Protein AF-A0A2A3L280-F1 (afdb_monomer)

Foldseek 3Di:
DDDDDDDDDDDDDPPPPPPPPDPPDPPDPLPVQCPDQDPVRDRWHHWAQDDDPFAAPQNTGGRDPDQPPPNVVRRHGDPDD

Secondary structure (DSSP, 8-state):
---------------------------PPPP--SEEE-TTS-EEEPPBSS--SEEBTTS-EE--S-STTTTGGGTSBPPP-

Sequence (81 aa):
MSRITKISVAPAGMIAAVLFVAPLLPVGPLPTCGGYINVDGNCVPSPDHTRSSLPDNDGTYSHSQHKQGSGSWHGGTGRSK

Radius of gyration: 28.67 Å; Cα contacts (8 Å, |Δi|>4): 91; chains: 1; bounding box: 27×94×31 Å

Structure (mmCIF, N/CA/C/O backbone):
data_AF-A0A2A3L280-F1
#
_entry.id   AF-A0A2A3L280-F1
#
loop_
_atom_site.group_PDB
_atom_site.id
_atom_site.type_symbol
_atom_site.label_atom_id
_atom_site.label_alt_id
_atom_site.label_comp_id
_atom_site.label_asym_id
_atom_site.label_entity_id
_atom_site.label_seq_id
_atom_site.pdbx_PDB_ins_code
_atom_site.Cartn_x
_atom_site.Cartn_y
_atom_site.Cartn_z
_atom_site.occupancy
_atom_site.B_iso_or_equiv
_atom_site.auth_seq_id
_atom_site.auth_comp_id
_atom_site.auth_asym_id
_atom_site.auth_atom_id
_atom_site.pdbx_PDB_model_num
ATOM 1 N N . MET A 1 1 ? -17.306 -82.949 4.889 1.00 37.78 1 MET A N 1
ATOM 2 C CA . MET A 1 1 ? -15.867 -83.122 4.594 1.00 37.78 1 MET A CA 1
ATOM 3 C C . MET A 1 1 ? -15.565 -82.494 3.236 1.00 37.78 1 MET A C 1
ATOM 5 O O . MET A 1 1 ? -16.121 -83.000 2.280 1.00 37.78 1 MET A O 1
ATOM 9 N N . SER A 1 2 ? -14.698 -81.462 3.180 1.00 46.34 2 SER A N 1
ATOM 10 C CA . SER A 1 2 ? -13.850 -81.049 2.026 1.00 46.34 2 SER A CA 1
ATOM 11 C C . SER A 1 2 ? -14.569 -80.627 0.709 1.00 46.34 2 SER A C 1
ATOM 13 O O . SER A 1 2 ? -15.447 -81.331 0.246 1.00 46.34 2 SER A O 1
ATOM 15 N N . ARG A 1 3 ? -14.270 -79.532 -0.016 1.00 51.12 3 ARG A N 1
ATOM 16 C CA . ARG A 1 3 ? -12.985 -78.962 -0.488 1.00 51.12 3 ARG A CA 1
ATOM 17 C C . ARG A 1 3 ? -13.210 -77.502 -0.968 1.00 51.12 3 ARG A C 1
ATOM 19 O O . ARG A 1 3 ? -14.231 -77.225 -1.579 1.00 51.12 3 ARG A O 1
ATOM 26 N N . ILE A 1 4 ? -12.381 -76.540 -0.552 1.00 54.16 4 ILE A N 1
ATOM 27 C CA . ILE A 1 4 ? -11.295 -75.868 -1.315 1.00 54.16 4 ILE A CA 1
ATOM 28 C C . ILE A 1 4 ? -11.749 -74.984 -2.502 1.00 54.16 4 ILE A C 1
ATOM 30 O O . ILE A 1 4 ? -11.979 -75.452 -3.610 1.00 54.16 4 ILE A O 1
ATOM 34 N N . THR A 1 5 ? -11.793 -73.682 -2.204 1.00 55.03 5 THR A N 1
ATOM 35 C CA . THR A 1 5 ? -11.156 -72.530 -2.876 1.00 55.03 5 THR A CA 1
ATOM 36 C C . THR A 1 5 ? -10.963 -72.524 -4.399 1.00 55.03 5 THR A C 1
ATOM 38 O O . THR A 1 5 ? -10.175 -73.291 -4.949 1.00 55.03 5 THR A O 1
ATOM 41 N N . LYS A 1 6 ? -11.464 -71.458 -5.038 1.00 44.09 6 LYS A N 1
ATOM 42 C CA . LYS A 1 6 ? -10.729 -70.772 -6.113 1.00 44.09 6 LYS A CA 1
ATOM 43 C C . LYS A 1 6 ? -11.024 -69.268 -6.071 1.00 44.09 6 LYS A C 1
ATOM 45 O O . LYS A 1 6 ? -12.042 -68.803 -6.565 1.00 44.09 6 LYS A O 1
ATOM 50 N N . ILE A 1 7 ? -10.128 -68.516 -5.435 1.00 56.22 7 ILE A N 1
ATOM 51 C CA . ILE A 1 7 ? -10.066 -67.058 -5.563 1.00 56.22 7 ILE A CA 1
ATOM 52 C C . ILE A 1 7 ? -9.487 -66.789 -6.951 1.00 56.22 7 ILE A C 1
ATOM 54 O O . ILE A 1 7 ? -8.339 -67.131 -7.228 1.00 56.22 7 ILE A O 1
ATOM 58 N N . SER A 1 8 ? -10.312 -66.243 -7.839 1.00 44.25 8 SER A N 1
ATOM 59 C CA . SER A 1 8 ? -9.881 -65.761 -9.147 1.00 44.25 8 SER A CA 1
ATOM 60 C C . SER A 1 8 ? -9.281 -64.370 -8.974 1.00 44.25 8 SER A C 1
ATOM 62 O O . SER A 1 8 ? -10.007 -63.397 -8.790 1.00 44.25 8 SER A O 1
ATOM 64 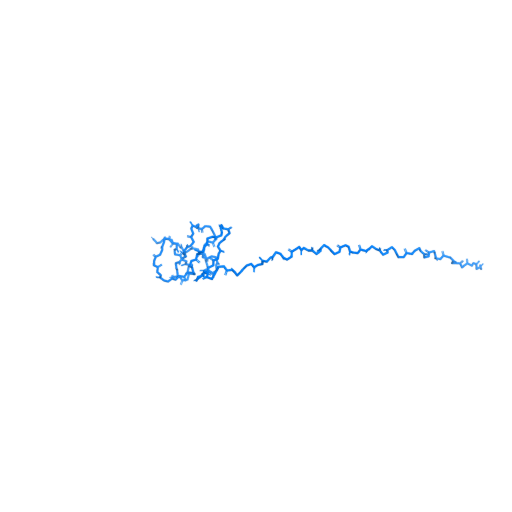N N . VAL A 1 9 ? -7.954 -64.285 -9.026 1.00 51.12 9 VAL A N 1
ATOM 65 C CA . VAL A 1 9 ? -7.224 -63.024 -9.177 1.00 51.12 9 VAL A CA 1
ATOM 66 C C . VAL A 1 9 ? -7.317 -62.616 -10.648 1.00 51.12 9 VAL A C 1
ATOM 68 O O . VAL A 1 9 ? -6.803 -63.321 -11.512 1.00 51.12 9 VAL A O 1
ATOM 71 N N . ALA A 1 10 ? -7.986 -61.499 -10.933 1.00 53.03 10 ALA A N 1
ATOM 72 C CA . ALA A 1 10 ? -7.936 -60.834 -12.234 1.00 53.03 10 ALA A CA 1
ATOM 73 C C . ALA A 1 10 ? -6.937 -59.660 -12.161 1.00 53.03 10 ALA A C 1
ATOM 75 O O . ALA A 1 10 ? -6.791 -59.058 -11.094 1.00 53.03 10 ALA A O 1
ATOM 76 N N . PRO A 1 11 ? -6.196 -59.377 -13.245 1.00 46.19 11 PRO A N 1
ATOM 77 C CA . PRO A 1 11 ? -4.956 -58.618 -13.186 1.00 46.19 11 PRO A CA 1
ATOM 78 C C . PRO A 1 11 ? -5.193 -57.137 -12.893 1.00 46.19 11 PRO A C 1
ATOM 80 O O . PRO A 1 11 ? -6.160 -56.533 -13.356 1.00 46.19 11 PRO A O 1
ATOM 83 N N . ALA A 1 12 ? -4.253 -56.565 -12.142 1.00 51.97 12 ALA A N 1
ATOM 84 C CA . ALA A 1 12 ? -4.118 -55.140 -11.907 1.00 51.97 12 ALA A CA 1
ATOM 85 C C . ALA A 1 12 ? -4.092 -54.385 -13.245 1.00 51.97 12 ALA A C 1
ATOM 87 O O . ALA A 1 12 ? -3.108 -54.424 -13.984 1.00 51.97 12 ALA A O 1
ATOM 88 N N . GLY A 1 13 ? -5.191 -53.697 -13.552 1.00 53.25 13 GLY A N 1
ATOM 89 C CA . GLY A 1 13 ? -5.220 -52.688 -14.596 1.00 53.25 13 GLY A CA 1
ATOM 90 C C . GLY A 1 13 ? -4.342 -51.525 -14.156 1.00 53.25 13 GLY A C 1
ATOM 91 O O . GLY A 1 13 ? -4.751 -50.713 -13.331 1.00 53.25 13 GLY A O 1
ATOM 92 N N . MET A 1 14 ? -3.120 -51.472 -14.682 1.00 52.06 14 MET A N 1
ATOM 93 C CA . MET A 1 14 ? -2.267 -50.291 -14.634 1.00 52.06 14 MET A CA 1
ATOM 94 C C . MET A 1 14 ? -3.004 -49.157 -15.355 1.00 52.06 14 MET A C 1
ATOM 96 O O . MET A 1 14 ? -2.920 -49.026 -16.576 1.00 52.06 14 MET A O 1
ATOM 100 N N . ILE A 1 15 ? -3.757 -48.345 -14.616 1.00 59.06 15 ILE A N 1
ATOM 101 C CA . ILE A 1 15 ? -4.167 -47.032 -15.102 1.00 59.0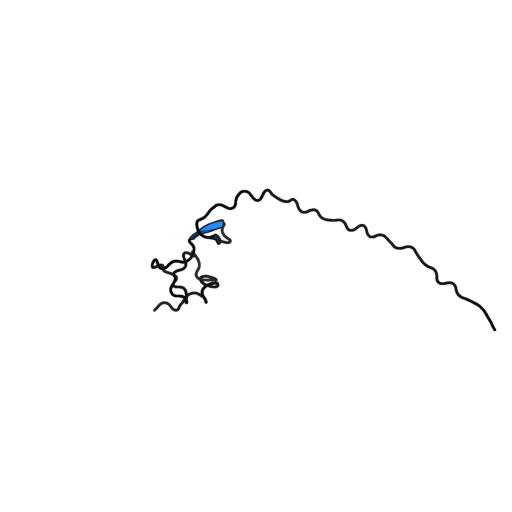6 15 ILE A CA 1
ATOM 102 C C . ILE A 1 15 ? -2.902 -46.180 -15.157 1.00 59.06 15 ILE A C 1
ATOM 104 O O . ILE A 1 15 ? -2.407 -45.695 -14.142 1.00 59.06 15 ILE A O 1
ATOM 108 N N . ALA A 1 16 ? -2.321 -46.076 -16.351 1.00 56.94 16 ALA A N 1
ATOM 109 C CA . ALA A 1 16 ? -1.238 -45.149 -16.619 1.00 56.94 16 ALA A CA 1
ATOM 110 C C . ALA A 1 16 ? -1.721 -43.747 -16.225 1.00 56.94 16 ALA A C 1
ATOM 112 O O . ALA A 1 16 ? -2.616 -43.187 -16.859 1.00 56.94 16 ALA A O 1
ATOM 113 N N . ALA A 1 17 ? -1.171 -43.208 -15.137 1.00 62.00 17 ALA A N 1
ATOM 114 C CA . ALA A 1 17 ? -1.399 -41.832 -14.746 1.00 62.00 17 ALA A CA 1
ATOM 115 C C . ALA A 1 17 ? -0.840 -40.946 -15.864 1.00 62.00 17 ALA A C 1
ATOM 117 O O . ALA A 1 17 ? 0.373 -40.824 -16.030 1.00 62.00 17 ALA A O 1
ATOM 118 N N . VAL A 1 18 ? -1.732 -40.372 -16.671 1.00 62.16 18 VAL A N 1
ATOM 119 C CA . VAL A 1 18 ? -1.378 -39.341 -17.643 1.00 62.16 18 VAL A CA 1
ATOM 120 C C . VAL A 1 18 ? -0.967 -38.119 -16.831 1.00 62.16 18 VAL A C 1
ATOM 122 O O . VAL A 1 18 ? -1.804 -37.364 -16.339 1.00 62.16 18 VAL A O 1
ATOM 125 N N . LEU A 1 19 ? 0.338 -37.968 -16.624 1.00 61.59 19 LEU A N 1
ATOM 126 C CA . LEU A 1 19 ? 0.922 -36.760 -16.067 1.00 61.59 19 LEU A CA 1
ATOM 127 C C . LEU A 1 19 ? 0.721 -35.649 -17.101 1.00 61.59 19 LEU A C 1
ATOM 129 O O . LEU A 1 19 ? 1.461 -35.551 -18.078 1.00 61.59 19 LEU A O 1
ATOM 133 N N . PHE A 1 20 ? -0.307 -34.825 -16.902 1.00 59.50 20 PHE A N 1
ATOM 134 C CA . PHE A 1 20 ? -0.415 -33.541 -17.580 1.00 59.50 20 PHE A CA 1
ATOM 135 C C . PHE A 1 20 ? 0.754 -32.671 -17.115 1.00 59.50 20 PHE A C 1
ATOM 137 O O . PHE A 1 20 ? 0.706 -32.051 -16.054 1.00 59.50 20 PHE A O 1
ATOM 144 N N . VAL A 1 21 ? 1.832 -32.651 -17.896 1.00 62.56 21 VAL A N 1
ATOM 145 C CA . VAL A 1 21 ? 2.900 -31.669 -17.722 1.00 62.56 21 VAL A CA 1
ATOM 146 C C . VAL A 1 21 ? 2.348 -30.347 -18.240 1.00 62.56 21 VAL A C 1
ATOM 148 O O . VAL A 1 21 ? 2.243 -30.133 -19.447 1.00 62.56 21 VAL A O 1
ATOM 151 N N . ALA A 1 22 ? 1.920 -29.483 -17.320 1.00 66.12 22 ALA A N 1
ATOM 152 C CA . ALA A 1 22 ? 1.555 -28.118 -17.661 1.00 66.12 22 ALA A CA 1
ATOM 153 C C . ALA A 1 22 ? 2.784 -27.419 -18.271 1.00 66.12 22 ALA A C 1
ATOM 155 O O . ALA A 1 22 ? 3.887 -27.564 -17.733 1.00 66.12 22 ALA A O 1
ATOM 156 N N . PRO A 1 23 ? 2.637 -26.670 -19.378 1.00 54.47 23 PRO A N 1
ATOM 157 C CA . PRO A 1 23 ? 3.736 -25.880 -19.899 1.00 54.47 23 PRO A CA 1
ATOM 158 C C . PRO A 1 23 ? 4.128 -24.851 -18.836 1.00 54.47 23 PRO A C 1
ATOM 1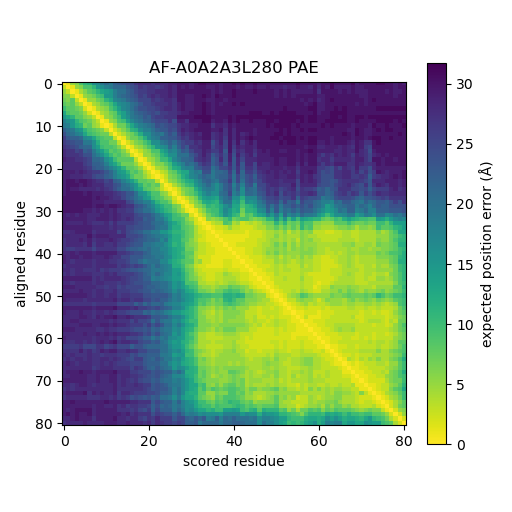60 O O . PRO A 1 23 ? 3.339 -23.977 -18.477 1.00 54.47 23 PRO A O 1
ATOM 163 N N . LEU A 1 24 ? 5.355 -24.970 -18.326 1.00 60.53 24 LEU A N 1
ATOM 164 C CA . LEU A 1 24 ? 6.014 -23.905 -17.582 1.00 60.53 24 LEU A CA 1
ATOM 165 C C . LEU A 1 24 ? 6.245 -22.769 -18.580 1.00 60.53 24 LEU A C 1
ATOM 167 O O . LEU A 1 24 ? 7.257 -22.736 -19.281 1.00 60.53 24 LEU A O 1
ATOM 171 N N . LEU A 1 25 ? 5.259 -21.878 -18.704 1.00 65.44 25 LEU A N 1
ATOM 172 C CA . LEU A 1 25 ? 5.451 -20.610 -19.392 1.00 65.44 25 LEU A CA 1
ATOM 173 C C . LEU A 1 25 ? 6.677 -19.926 -18.773 1.00 65.44 25 LEU A C 1
ATOM 175 O O . LEU A 1 25 ? 6.856 -20.008 -17.552 1.00 65.44 25 LEU A O 1
ATOM 179 N N . PRO A 1 26 ? 7.523 -19.258 -19.574 1.00 56.62 26 PRO A N 1
ATOM 180 C CA . PRO A 1 26 ? 8.586 -18.442 -19.024 1.00 56.62 26 PRO A CA 1
ATOM 181 C C . PRO A 1 26 ? 7.931 -17.389 -18.130 1.00 56.62 26 PRO A C 1
ATOM 183 O O . PRO A 1 26 ? 7.303 -16.448 -18.614 1.00 56.62 26 PRO A O 1
ATOM 186 N N . VAL A 1 27 ? 8.063 -17.563 -16.814 1.00 60.00 27 VAL A N 1
ATOM 187 C CA . VAL A 1 27 ? 7.949 -16.468 -15.857 1.00 60.00 27 VAL A CA 1
ATOM 188 C C . VAL A 1 27 ? 9.082 -15.522 -16.220 1.00 60.00 27 VAL A C 1
ATOM 190 O O . VAL A 1 27 ? 10.212 -15.662 -15.756 1.00 60.00 27 VAL A O 1
ATOM 193 N N . GLY A 1 28 ? 8.796 -14.605 -17.148 1.00 58.44 28 GLY A N 1
ATOM 194 C CA . GLY A 1 28 ? 9.630 -13.433 -17.357 1.00 58.44 28 GLY A CA 1
ATOM 195 C C . GLY A 1 28 ? 9.887 -12.782 -15.996 1.00 58.44 28 GLY A C 1
ATOM 196 O O . GLY A 1 28 ? 9.068 -12.957 -15.085 1.00 58.44 28 GLY A O 1
ATOM 197 N N . PRO A 1 29 ? 11.023 -12.087 -15.818 1.00 59.50 29 PRO A N 1
ATOM 198 C CA . PRO A 1 29 ? 11.317 -11.435 -14.551 1.00 59.50 29 PRO A CA 1
ATOM 199 C C . PRO A 1 29 ? 10.087 -10.627 -14.145 1.00 59.50 29 PRO A C 1
ATOM 201 O O . PRO A 1 29 ? 9.631 -9.785 -14.924 1.00 59.50 29 PRO A O 1
ATOM 204 N N . LEU A 1 30 ? 9.507 -10.947 -12.976 1.00 60.09 30 LEU A N 1
ATOM 205 C CA . LEU A 1 30 ? 8.414 -10.150 -12.433 1.00 60.09 30 LEU A CA 1
ATOM 206 C C . LEU A 1 30 ? 8.908 -8.705 -12.486 1.00 60.09 30 LEU A C 1
ATOM 208 O O . LEU A 1 30 ? 10.032 -8.466 -12.026 1.00 60.09 30 LEU A O 1
ATOM 212 N N . PRO A 1 31 ? 8.148 -7.771 -13.089 1.00 58.81 31 PRO A N 1
ATOM 213 C CA . PRO A 1 31 ? 8.546 -6.375 -13.103 1.00 58.81 31 PRO A CA 1
ATOM 214 C C . PRO A 1 31 ? 8.961 -6.020 -11.679 1.00 58.81 31 PRO A C 1
ATOM 216 O O . PRO A 1 31 ? 8.184 -6.240 -10.748 1.00 58.81 31 PRO A O 1
ATOM 219 N N . THR A 1 32 ? 10.209 -5.566 -11.505 1.00 67.62 32 THR A N 1
ATOM 220 C CA . THR A 1 32 ? 10.789 -5.175 -10.210 1.00 67.62 32 THR A CA 1
ATOM 221 C C . THR A 1 32 ? 10.185 -3.840 -9.796 1.00 67.62 32 THR A C 1
ATOM 223 O O . THR A 1 32 ? 10.832 -2.803 -9.695 1.00 67.62 32 THR A O 1
ATOM 226 N N . CYS A 1 33 ? 8.876 -3.876 -9.682 1.00 73.38 33 CYS A N 1
ATOM 227 C CA . CYS A 1 33 ? 8.013 -2.926 -9.059 1.00 73.38 33 CYS A CA 1
ATOM 228 C C . CYS A 1 33 ? 8.476 -2.810 -7.605 1.00 73.38 33 CYS A C 1
ATOM 230 O O . CYS A 1 33 ? 8.582 -3.828 -6.926 1.00 73.38 33 CYS A O 1
ATOM 232 N N . GLY A 1 34 ? 8.780 -1.604 -7.120 1.00 80.75 34 GLY A N 1
ATOM 233 C CA . GLY A 1 34 ? 9.161 -1.348 -5.719 1.00 80.75 34 GLY A CA 1
ATOM 234 C C . GLY A 1 34 ? 8.014 -1.555 -4.715 1.00 80.75 34 GLY A C 1
ATOM 235 O O . GLY A 1 34 ? 7.925 -0.839 -3.724 1.00 80.75 34 GLY A O 1
ATOM 236 N N . GLY A 1 35 ? 7.106 -2.481 -5.011 1.00 84.19 35 GLY A N 1
ATOM 237 C CA . GLY A 1 35 ? 5.872 -2.780 -4.306 1.00 84.19 35 GLY A CA 1
ATOM 238 C C . GLY A 1 35 ? 5.322 -4.124 -4.782 1.00 84.19 35 GLY A C 1
ATOM 239 O O . GLY A 1 35 ? 6.067 -5.100 -4.865 1.00 84.19 35 GLY A O 1
ATOM 240 N N . TYR A 1 36 ? 4.036 -4.189 -5.117 1.00 81.88 36 TYR A N 1
ATOM 241 C CA . TYR A 1 36 ? 3.385 -5.411 -5.592 1.00 81.88 36 TYR A CA 1
ATOM 242 C C . TYR A 1 36 ? 2.627 -5.192 -6.901 1.00 81.88 36 TYR A C 1
ATOM 244 O O . TYR A 1 36 ? 2.206 -4.085 -7.226 1.00 81.88 36 TYR A O 1
ATOM 252 N N . ILE A 1 37 ? 2.435 -6.273 -7.659 1.00 84.62 37 ILE A N 1
ATOM 253 C CA . ILE A 1 37 ? 1.578 -6.271 -8.845 1.00 84.62 37 ILE A CA 1
ATOM 254 C C . ILE A 1 37 ? 0.171 -6.686 -8.421 1.00 84.62 37 ILE A C 1
ATOM 256 O O . ILE A 1 37 ? -0.003 -7.736 -7.799 1.00 84.62 37 ILE A O 1
ATOM 260 N N . ASN A 1 38 ? -0.827 -5.854 -8.713 1.00 80.06 38 ASN A N 1
ATOM 261 C CA . ASN A 1 38 ? -2.220 -6.186 -8.426 1.00 80.06 38 ASN A CA 1
ATOM 262 C C . ASN A 1 38 ? -2.803 -7.139 -9.494 1.00 80.06 38 ASN A C 1
ATOM 264 O O . ASN A 1 38 ? -2.151 -7.471 -10.484 1.00 80.06 38 ASN A O 1
ATOM 268 N N . VAL A 1 39 ? -4.049 -7.580 -9.306 1.00 80.94 39 VAL A N 1
ATOM 269 C CA . VAL A 1 39 ? -4.731 -8.492 -10.247 1.00 80.94 39 VAL A CA 1
ATOM 270 C C . VAL A 1 39 ? -4.935 -7.899 -11.647 1.00 80.94 39 VAL A C 1
ATOM 272 O O . VAL A 1 39 ? -5.095 -8.653 -12.601 1.00 80.94 39 VAL A O 1
ATOM 275 N N . ASP A 1 40 ? -4.875 -6.572 -11.778 1.00 83.38 40 ASP A N 1
ATOM 276 C CA . ASP A 1 40 ? -4.980 -5.847 -13.049 1.00 83.38 40 ASP A CA 1
ATOM 277 C C . ASP A 1 40 ? -3.623 -5.703 -13.762 1.00 83.38 40 ASP A C 1
ATOM 279 O O . ASP A 1 40 ? -3.548 -5.121 -14.842 1.00 83.38 40 ASP A O 1
ATOM 283 N N . GLY A 1 41 ? -2.536 -6.210 -13.170 1.00 86.38 41 GLY A N 1
ATOM 284 C CA . GLY A 1 41 ? -1.179 -6.092 -13.709 1.00 86.38 41 GLY A CA 1
ATOM 285 C C . GLY A 1 41 ? -0.490 -4.755 -13.409 1.00 86.38 41 GLY A C 1
ATOM 286 O O . GLY A 1 41 ? 0.616 -4.519 -13.898 1.00 86.38 41 GLY A O 1
ATOM 287 N N . ASN A 1 42 ? -1.095 -3.888 -12.592 1.00 85.56 42 ASN A N 1
ATOM 288 C CA . ASN A 1 42 ? -0.525 -2.593 -12.229 1.00 85.56 42 ASN A CA 1
ATOM 289 C C . ASN A 1 42 ? 0.504 -2.739 -11.103 1.00 85.56 42 ASN A C 1
ATOM 291 O O . ASN A 1 42 ? 0.254 -3.427 -10.111 1.00 85.56 42 ASN A O 1
ATOM 295 N N . CYS A 1 43 ? 1.633 -2.033 -11.223 1.00 86.69 43 CYS A N 1
ATOM 296 C CA . CYS A 1 43 ? 2.574 -1.876 -10.120 1.00 86.69 43 CYS A CA 1
ATOM 297 C C . CYS A 1 43 ? 2.029 -0.884 -9.096 1.00 86.69 43 CYS A C 1
ATOM 299 O O . CYS A 1 43 ? 1.858 0.300 -9.391 1.00 86.69 43 CYS A O 1
ATOM 301 N N . VAL A 1 44 ? 1.779 -1.384 -7.893 1.00 85.94 44 VAL A N 1
ATOM 302 C CA . VAL A 1 44 ? 1.296 -0.618 -6.753 1.00 85.94 44 VAL A CA 1
ATOM 303 C C . VAL A 1 44 ? 2.420 -0.536 -5.720 1.00 85.94 44 VAL A C 1
ATOM 305 O O . VAL A 1 44 ? 2.919 -1.579 -5.293 1.00 85.94 44 VAL A O 1
ATOM 308 N N . PRO A 1 45 ? 2.847 0.669 -5.308 1.00 86.88 45 PRO A N 1
ATOM 309 C CA . PRO A 1 45 ? 3.817 0.827 -4.232 1.00 86.88 45 PRO A CA 1
ATOM 310 C C . PRO A 1 45 ? 3.346 0.163 -2.933 1.00 86.88 45 PRO A C 1
ATOM 312 O O . PRO A 1 45 ? 2.151 0.151 -2.626 1.00 86.88 45 PRO A O 1
ATOM 315 N N . SER A 1 46 ? 4.291 -0.370 -2.156 1.00 85.06 46 SER A N 1
ATOM 316 C CA . SER A 1 46 ? 3.991 -0.848 -0.805 1.00 85.06 46 SER A CA 1
ATOM 317 C C . SER A 1 46 ? 3.434 0.290 0.056 1.00 85.06 46 SER A C 1
ATOM 319 O O . SER A 1 46 ? 3.843 1.437 -0.138 1.00 85.06 46 SER A O 1
ATOM 321 N N . PRO A 1 47 ? 2.533 -0.001 1.007 1.00 87.56 47 PRO A N 1
ATOM 322 C CA . PRO A 1 47 ? 2.020 1.013 1.915 1.00 87.56 47 PRO A CA 1
ATOM 323 C C . PRO A 1 47 ? 3.141 1.739 2.661 1.00 87.56 47 PRO A C 1
ATOM 325 O O . PRO A 1 47 ? 4.123 1.130 3.091 1.00 87.56 47 PRO A O 1
ATOM 328 N N . ASP A 1 48 ? 2.987 3.051 2.801 1.00 86.62 48 ASP A N 1
ATOM 329 C CA . ASP A 1 48 ? 3.947 3.933 3.460 1.00 86.62 48 ASP A CA 1
ATOM 330 C C . ASP A 1 48 ? 3.223 4.968 4.335 1.00 86.62 48 ASP A C 1
ATOM 332 O O . ASP A 1 48 ? 2.009 4.933 4.504 1.00 86.62 48 ASP A O 1
ATOM 336 N N . HIS A 1 49 ? 3.958 5.897 4.943 1.00 85.75 49 HIS A N 1
ATOM 337 C CA . HIS A 1 49 ? 3.355 6.975 5.737 1.00 85.75 49 HIS A CA 1
ATOM 338 C C . HIS A 1 49 ? 3.074 8.239 4.913 1.00 85.75 49 HIS A C 1
ATOM 340 O O . HIS A 1 49 ? 2.785 9.301 5.476 1.00 85.75 49 HIS A O 1
ATOM 346 N N . THR A 1 50 ? 3.159 8.158 3.584 1.00 84.06 50 THR A N 1
ATOM 347 C CA . THR A 1 50 ? 2.819 9.272 2.709 1.00 84.06 50 THR A CA 1
ATOM 348 C C . THR A 1 50 ? 1.311 9.307 2.529 1.00 84.06 50 THR A C 1
ATOM 350 O O . THR A 1 50 ? 0.681 8.365 2.065 1.00 84.06 50 THR A O 1
ATOM 353 N N . ARG A 1 51 ? 0.712 10.428 2.929 1.00 78.12 51 ARG A N 1
ATOM 354 C CA . ARG A 1 51 ? -0.740 10.582 3.003 1.00 78.12 51 ARG A CA 1
ATOM 355 C C . ARG A 1 51 ? -1.406 10.270 1.652 1.00 78.12 51 ARG A C 1
ATOM 357 O O . ARG A 1 51 ? -1.239 11.027 0.699 1.00 78.12 51 ARG A O 1
ATOM 364 N N . SER A 1 52 ? -2.198 9.200 1.601 1.00 81.12 52 SER A N 1
ATOM 365 C CA . SER A 1 52 ? -3.049 8.826 0.463 1.00 81.12 52 SER A CA 1
ATOM 366 C C . SER A 1 52 ? -4.537 8.912 0.837 1.00 81.12 52 SER A C 1
ATOM 368 O O . SER A 1 52 ? -4.906 9.229 1.973 1.00 81.12 52 SER A O 1
ATOM 370 N N . SER A 1 53 ? -5.419 8.649 -0.128 1.00 81.62 53 SER A N 1
ATOM 371 C CA . SER A 1 53 ? -6.868 8.585 0.095 1.00 81.62 53 SER A CA 1
ATOM 372 C C . SER A 1 53 ? -7.326 7.313 0.826 1.00 81.62 53 SER A C 1
ATOM 374 O O . SER A 1 53 ? -8.503 7.223 1.190 1.0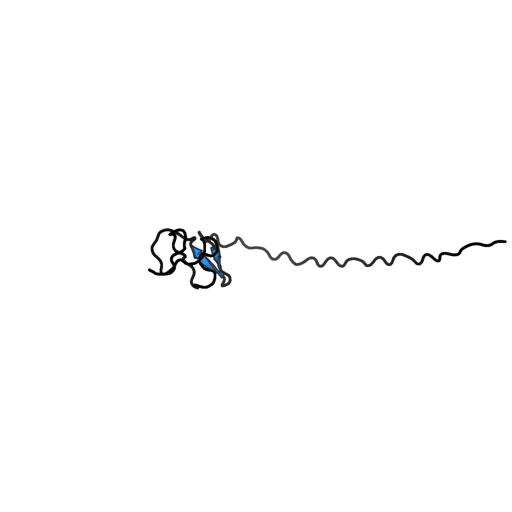0 81.62 53 SER A O 1
ATOM 376 N N . LEU A 1 54 ? -6.426 6.347 1.042 1.00 86.25 54 LEU A N 1
ATOM 377 C CA . LEU A 1 54 ? -6.700 5.040 1.635 1.00 86.25 54 LEU A CA 1
ATOM 378 C C . LEU A 1 54 ? -5.821 4.818 2.871 1.00 86.25 54 LEU A C 1
ATOM 380 O O . LEU A 1 54 ? -4.764 4.202 2.761 1.00 86.25 54 LEU A O 1
ATOM 384 N N . PRO A 1 55 ? -6.222 5.326 4.047 1.00 87.75 55 PRO A N 1
ATOM 385 C CA . PRO A 1 55 ? -5.524 5.004 5.282 1.00 87.75 55 PRO A CA 1
ATOM 386 C C . PRO A 1 55 ? -5.725 3.526 5.625 1.00 87.75 55 PRO A C 1
ATOM 388 O O . PRO A 1 55 ? -6.847 3.018 5.548 1.00 87.75 55 PRO A O 1
ATOM 391 N N . ASP A 1 56 ? -4.662 2.870 6.060 1.00 87.94 56 ASP A N 1
ATOM 392 C CA . ASP A 1 56 ? -4.680 1.531 6.636 1.00 87.94 56 ASP A CA 1
ATOM 393 C C . ASP A 1 56 ? -4.705 1.620 8.172 1.00 87.94 56 ASP A C 1
ATOM 395 O O . ASP A 1 56 ? -4.442 2.667 8.775 1.00 87.94 56 ASP A O 1
ATOM 399 N N . ASN A 1 57 ? -5.111 0.537 8.834 1.00 85.81 57 ASN A N 1
ATOM 400 C CA . ASN A 1 57 ? -5.365 0.547 10.278 1.00 85.81 57 ASN A CA 1
ATOM 401 C C . ASN A 1 57 ? -4.079 0.640 11.124 1.00 85.81 57 ASN A C 1
ATOM 403 O O . ASN A 1 57 ? -4.119 1.092 12.267 1.00 85.81 57 ASN A O 1
ATOM 407 N N . ASP A 1 58 ? -2.934 0.252 10.563 1.00 85.06 58 ASP A N 1
ATOM 408 C CA . ASP A 1 58 ? -1.613 0.386 11.186 1.00 85.06 58 ASP A CA 1
ATOM 409 C C . ASP A 1 58 ? -1.000 1.797 11.047 1.00 85.06 58 ASP A C 1
ATOM 411 O O . ASP A 1 58 ? 0.110 2.045 11.521 1.00 85.06 58 ASP A O 1
ATOM 415 N N . GLY A 1 59 ? -1.726 2.741 10.435 1.00 85.81 59 GLY A N 1
ATOM 416 C CA . GLY A 1 59 ? -1.278 4.120 10.231 1.00 85.81 59 GLY A CA 1
ATOM 417 C C . GLY A 1 59 ? -0.419 4.329 8.982 1.00 85.81 59 GLY A C 1
ATOM 418 O O . GLY A 1 59 ? 0.081 5.441 8.770 1.00 85.81 59 GLY A O 1
ATOM 419 N N . THR A 1 60 ? -0.245 3.295 8.159 1.00 90.00 60 THR A N 1
ATOM 420 C CA . THR A 1 60 ? 0.232 3.450 6.782 1.00 90.00 60 THR A CA 1
ATOM 421 C C . THR A 1 60 ? -0.916 3.848 5.851 1.00 90.00 60 THR A C 1
ATOM 423 O O . THR A 1 60 ? -2.077 3.962 6.254 1.00 90.00 60 THR A O 1
ATOM 426 N N . TYR A 1 61 ? -0.585 4.139 4.602 1.00 87.88 61 TYR A N 1
ATOM 427 C CA . TYR A 1 61 ? -1.508 4.501 3.547 1.00 87.88 61 TYR A CA 1
ATOM 428 C C . TYR A 1 61 ? -1.311 3.548 2.375 1.00 87.88 61 TYR A C 1
ATOM 430 O O . TYR A 1 61 ? -0.211 3.422 1.837 1.00 87.88 61 TYR A O 1
ATOM 438 N N . SER A 1 62 ? -2.392 2.902 1.948 1.00 87.75 62 SER A N 1
ATOM 439 C CA . SER A 1 62 ? -2.379 2.049 0.768 1.00 87.75 62 SER A CA 1
ATOM 440 C C . SER A 1 62 ? -2.326 2.893 -0.506 1.00 87.75 62 SER A C 1
ATOM 442 O O . SER A 1 62 ? -3.001 3.920 -0.622 1.00 87.75 62 SER A O 1
ATOM 444 N N . HIS A 1 63 ? -1.583 2.411 -1.504 1.00 88.06 63 HIS A N 1
ATOM 445 C CA . HIS A 1 63 ? -1.540 2.977 -2.862 1.00 88.06 63 HIS A CA 1
ATOM 446 C C . HIS A 1 63 ? -2.424 2.211 -3.853 1.00 88.06 63 HIS A C 1
ATOM 448 O O . HIS A 1 63 ? -2.336 2.385 -5.068 1.00 88.06 63 HIS A O 1
ATOM 454 N N . SER A 1 64 ? -3.292 1.342 -3.332 1.00 84.31 64 SER A N 1
ATOM 455 C CA . SER A 1 64 ? -4.264 0.605 -4.132 1.00 84.31 64 SER A CA 1
ATOM 456 C C . SER A 1 64 ? -5.228 1.546 -4.855 1.00 84.31 64 SER A C 1
ATOM 458 O O . SER A 1 64 ? -5.656 2.567 -4.327 1.00 84.31 64 SER A O 1
ATOM 460 N N . GLN A 1 65 ? -5.662 1.146 -6.046 1.00 83.94 65 GLN A N 1
ATOM 461 C CA . GLN A 1 65 ? -6.690 1.868 -6.805 1.00 83.94 65 GLN A CA 1
ATOM 462 C C . GLN A 1 65 ? -8.114 1.582 -6.291 1.00 83.94 65 GLN A C 1
ATOM 464 O O . GLN A 1 65 ? -9.040 2.351 -6.540 1.00 83.94 65 GLN A O 1
ATOM 469 N N . HIS A 1 66 ? -8.298 0.484 -5.552 1.00 82.06 66 HIS A N 1
ATOM 470 C CA . HIS A 1 66 ? -9.597 -0.015 -5.103 1.00 82.06 66 HIS A CA 1
ATOM 471 C C . HIS A 1 66 ? -9.630 -0.080 -3.586 1.00 82.06 66 HIS A C 1
ATOM 473 O O . HIS A 1 66 ? -8.678 -0.551 -2.996 1.00 82.06 66 HIS A O 1
ATOM 479 N N . LYS A 1 67 ? -10.743 0.300 -2.952 1.00 80.06 67 LYS A N 1
ATOM 480 C CA . LYS A 1 67 ? -10.908 0.168 -1.490 1.00 80.06 67 LYS A CA 1
ATOM 481 C C . LYS A 1 67 ? -11.065 -1.277 -1.025 1.00 80.06 67 LYS A C 1
ATOM 483 O O . LYS A 1 67 ? -10.751 -1.613 0.110 1.00 80.06 67 LYS A O 1
ATOM 488 N N . GLN A 1 68 ? -11.635 -2.118 -1.881 1.00 80.94 68 GLN A N 1
ATOM 489 C CA . G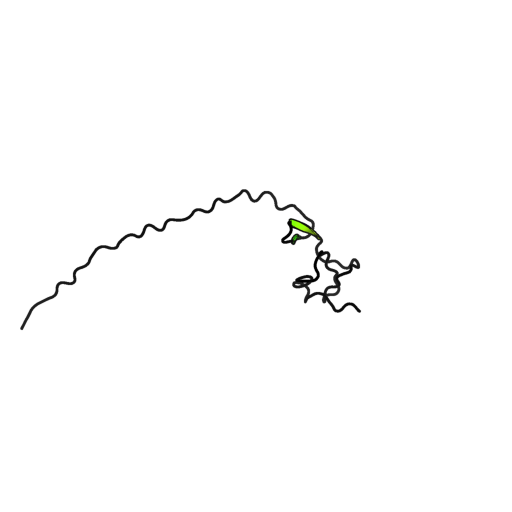LN A 1 68 ? -11.950 -3.497 -1.538 1.00 80.94 68 GLN A CA 1
ATOM 490 C C . GLN A 1 68 ? -10.662 -4.317 -1.488 1.00 80.94 68 GLN A C 1
ATOM 492 O O . GLN A 1 68 ? -9.908 -4.348 -2.454 1.00 80.94 68 GLN A O 1
ATOM 497 N N . GLY A 1 69 ? -10.406 -4.956 -0.346 1.00 77.31 69 GLY A N 1
ATOM 498 C CA . GLY A 1 69 ? -9.177 -5.717 -0.115 1.00 77.31 69 GLY A CA 1
ATOM 499 C C . GLY A 1 69 ? -7.945 -4.862 0.201 1.00 77.31 69 GLY A C 1
ATOM 500 O O . GLY A 1 69 ? -6.922 -5.423 0.585 1.00 77.31 69 GLY A O 1
ATOM 501 N N . SER A 1 70 ? -8.022 -3.528 0.114 1.00 83.50 70 SER A N 1
ATOM 502 C CA . SER A 1 70 ? -6.928 -2.663 0.566 1.00 83.50 70 SER A CA 1
ATOM 503 C C . SER A 1 70 ? -6.676 -2.795 2.051 1.00 83.50 70 SER A C 1
ATOM 505 O O . SER A 1 70 ? -7.596 -2.996 2.850 1.00 83.50 70 SER A O 1
ATOM 507 N N . GLY A 1 71 ? -5.398 -2.693 2.404 1.00 81.00 71 GLY A N 1
ATOM 508 C CA . GLY A 1 71 ? -4.964 -2.775 3.784 1.00 81.00 71 GLY A CA 1
ATOM 509 C C . GLY A 1 71 ? -5.233 -4.128 4.425 1.00 81.00 71 GLY A C 1
ATOM 510 O O . GLY A 1 71 ? -5.053 -4.238 5.625 1.00 81.00 71 GLY A O 1
ATOM 511 N N . SER A 1 72 ? -5.655 -5.179 3.705 1.00 81.88 72 SER A N 1
ATOM 512 C CA . SER A 1 72 ? -5.990 -6.477 4.321 1.00 81.88 72 SER A CA 1
ATOM 513 C C . SER A 1 72 ? -4.826 -7.071 5.122 1.00 81.88 72 SER A C 1
ATOM 515 O O . SER A 1 72 ? -5.043 -7.697 6.155 1.00 81.88 72 SER A O 1
ATOM 517 N N . TRP A 1 73 ? -3.594 -6.815 4.677 1.00 79.31 73 TRP A N 1
ATOM 518 C CA . TRP A 1 73 ? -2.353 -7.169 5.375 1.00 79.31 73 TRP A CA 1
ATOM 519 C C . TRP A 1 73 ? -2.026 -6.253 6.566 1.00 79.31 73 TRP A C 1
ATOM 521 O O . TRP A 1 73 ? -1.254 -6.630 7.440 1.00 79.31 73 TRP A O 1
ATOM 531 N N . HIS A 1 74 ? -2.662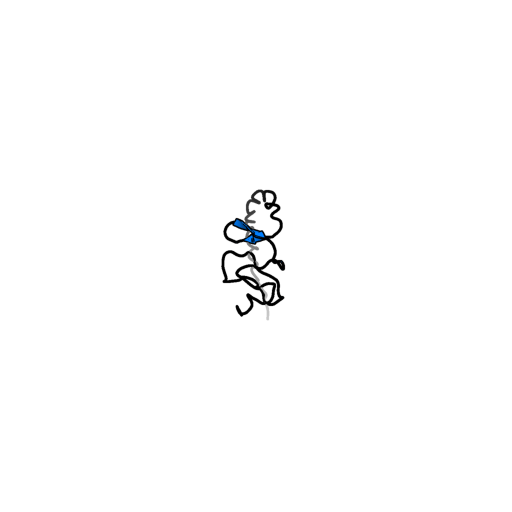 -5.086 6.621 1.00 82.44 74 HIS A N 1
ATOM 532 C CA . HIS A 1 74 ? -2.471 -3.995 7.579 1.00 82.44 74 HIS A CA 1
ATOM 533 C C . HIS A 1 74 ? -3.699 -3.799 8.497 1.00 82.44 74 HIS A C 1
ATOM 535 O O . HIS A 1 74 ? -3.893 -2.739 9.087 1.00 82.44 74 HIS A O 1
ATOM 541 N N . GLY A 1 75 ? -4.562 -4.818 8.620 1.00 81.75 75 GLY A N 1
ATOM 542 C CA . GLY A 1 75 ? -5.766 -4.767 9.464 1.00 81.75 75 GLY A CA 1
ATOM 543 C C . GLY A 1 75 ? -6.997 -4.114 8.816 1.00 81.75 75 GLY A C 1
ATOM 544 O O . GLY A 1 75 ? -7.933 -3.738 9.524 1.00 81.75 75 GLY A O 1
ATOM 545 N N . GLY A 1 76 ? -7.000 -4.011 7.488 1.00 79.56 76 GLY A N 1
ATOM 546 C CA . GLY A 1 76 ? -8.007 -3.367 6.646 1.00 79.56 76 GLY A CA 1
ATOM 547 C C . GLY A 1 76 ? -7.773 -1.866 6.471 1.00 79.56 76 GLY A C 1
ATOM 548 O O . GLY A 1 76 ? -7.002 -1.250 7.207 1.00 79.56 76 GLY A O 1
ATOM 549 N N . THR A 1 77 ? -8.484 -1.257 5.518 1.00 81.56 77 THR A N 1
ATOM 550 C CA . THR A 1 77 ? -8.562 0.207 5.437 1.00 81.56 77 THR A CA 1
ATOM 551 C C . THR A 1 77 ? -9.142 0.759 6.740 1.00 81.56 77 THR A C 1
ATOM 553 O O . THR A 1 77 ? -10.237 0.359 7.156 1.00 81.56 77 THR A O 1
ATOM 556 N N . GLY A 1 78 ? -8.426 1.681 7.377 1.00 72.81 78 GLY A N 1
ATOM 557 C CA . GLY A 1 78 ? -8.875 2.387 8.569 1.00 72.81 78 GLY A CA 1
ATOM 558 C C . GLY A 1 78 ? -10.123 3.232 8.297 1.00 72.81 78 GLY A C 1
ATOM 559 O O . GLY A 1 78 ? -10.446 3.578 7.158 1.00 72.81 78 GLY A O 1
ATOM 560 N N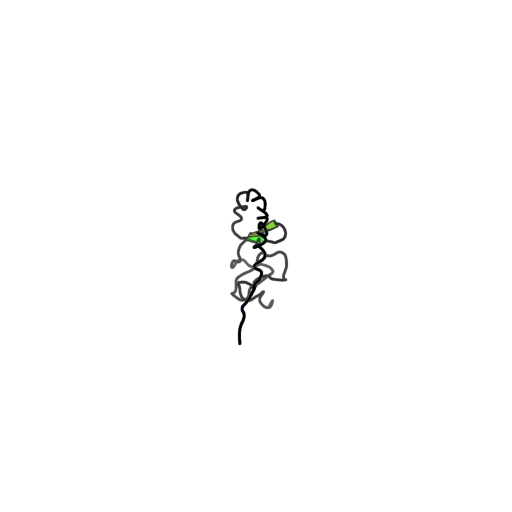 . ARG A 1 79 ? -10.855 3.590 9.359 1.00 61.09 79 ARG A N 1
ATOM 561 C CA . ARG A 1 79 ? -11.966 4.545 9.234 1.00 61.09 79 ARG A CA 1
ATOM 562 C C . ARG A 1 79 ? -11.400 5.900 8.811 1.00 61.09 79 ARG A C 1
ATOM 564 O O . ARG A 1 79 ? -10.595 6.475 9.542 1.00 61.09 79 ARG A O 1
ATOM 571 N N . SER A 1 80 ? -11.847 6.413 7.663 1.00 56.66 80 SER A N 1
ATOM 572 C CA . SER A 1 80 ? -11.671 7.819 7.295 1.00 56.66 80 SER A CA 1
ATOM 573 C C . SER A 1 80 ? -12.176 8.670 8.460 1.00 56.66 80 SER A C 1
ATO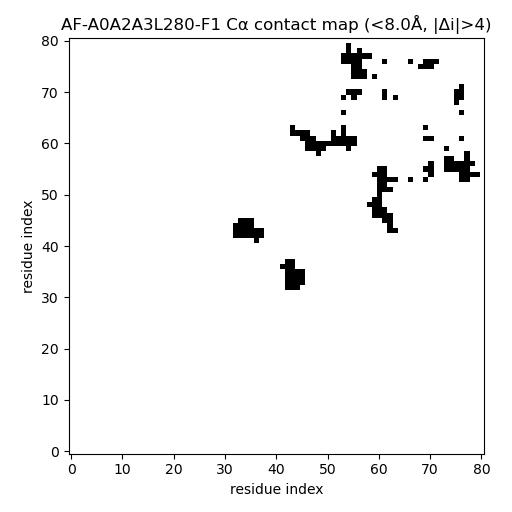M 575 O O . SER A 1 80 ? -13.319 8.494 8.885 1.00 56.66 80 SER A O 1
ATOM 577 N N . LYS A 1 81 ? -11.302 9.503 9.019 1.00 52.25 81 LYS A N 1
ATOM 578 C CA . LYS A 1 81 ? -11.632 10.378 10.144 1.00 52.25 81 LYS A CA 1
ATOM 579 C C . LYS A 1 81 ? -12.495 11.545 9.686 1.00 52.25 81 LYS A C 1
ATOM 581 O O . LYS A 1 81 ? -12.210 12.059 8.580 1.00 52.25 81 LYS A O 1
#

Solvent-accessible surface area (backbone atoms only — not comparable to full-atom values): 5548 Å² total; per-residue (Å²): 133,91,82,86,88,81,87,83,85,74,80,86,77,79,75,77,77,78,76,80,76,72,82,80,66,83,80,62,81,72,78,88,46,88,41,45,69,48,98,87,69,45,73,29,54,58,6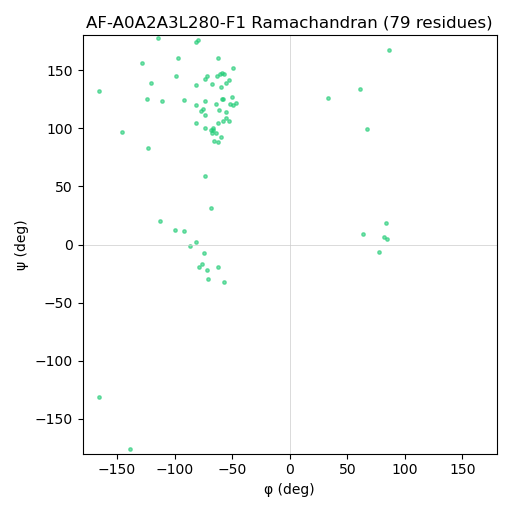3,37,81,63,91,51,98,37,41,19,55,76,65,33,14,38,58,62,96,50,78,80,76,34,29,61,93,40,77,24,56,35,82,84,127

pLDDT: mean 71.52, std 14.53, range [37.78, 90.0]

Organism: NCBI:txid439334

Mean predicted aligned error: 16.54 Å